Protein AF-A0A1V5Q5S4-F1 (afdb_monomer_lite)

Radius of gyration: 20.97 Å; chains: 1; bounding box: 54×29×40 Å

Structure (mmCIF, N/CA/C/O backbone):
data_AF-A0A1V5Q5S4-F1
#
_entry.id   AF-A0A1V5Q5S4-F1
#
loop_
_atom_site.group_PDB
_atom_site.id
_atom_site.type_symbol
_atom_site.label_atom_id
_atom_site.label_alt_id
_atom_site.label_comp_id
_atom_site.label_asym_id
_atom_site.label_entity_id
_atom_site.label_seq_id
_atom_site.pdbx_PDB_ins_code
_atom_site.Cartn_x
_atom_site.Cartn_y
_atom_site.Cartn_z
_atom_site.occupancy
_atom_site.B_iso_or_equiv
_atom_site.auth_seq_id
_atom_site.auth_comp_id
_atom_site.auth_asym_id
_atom_site.auth_atom_id
_atom_site.pdbx_PDB_model_num
ATOM 1 N N . MET A 1 1 ? -19.681 20.693 10.599 1.00 67.94 1 MET A N 1
ATOM 2 C CA . MET A 1 1 ? -18.621 20.049 11.413 1.00 67.94 1 MET A CA 1
ATOM 3 C C . MET A 1 1 ? -18.588 18.594 10.998 1.00 67.94 1 MET A C 1
ATOM 5 O O . MET A 1 1 ? -19.581 17.911 11.232 1.00 67.94 1 MET A O 1
ATOM 9 N N . LEU A 1 2 ? -17.478 18.155 10.391 1.00 84.31 2 LEU A N 1
ATOM 10 C CA . LEU A 1 2 ? -17.339 16.867 9.692 1.00 84.31 2 LEU A CA 1
ATOM 11 C C . LEU A 1 2 ? -17.927 15.673 10.470 1.00 84.31 2 LEU A C 1
ATOM 13 O O . LEU A 1 2 ? -18.643 14.855 9.912 1.00 84.31 2 LEU A O 1
ATOM 17 N N . LEU A 1 3 ? -17.713 15.636 11.790 1.00 88.62 3 LEU A N 1
ATOM 18 C CA . LEU A 1 3 ? -18.183 14.557 12.667 1.00 88.62 3 LEU A CA 1
ATOM 19 C C . LEU A 1 3 ? -19.717 14.417 12.716 1.00 88.62 3 LEU A C 1
ATOM 21 O O . LEU A 1 3 ? -20.252 13.315 12.692 1.00 88.62 3 LEU A O 1
ATOM 25 N N . ARG A 1 4 ? -20.450 15.537 12.773 1.00 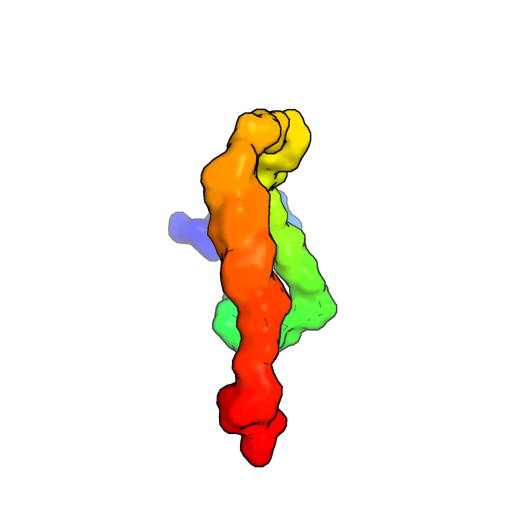89.56 4 ARG A N 1
ATOM 26 C CA . ARG A 1 4 ? -21.923 15.515 12.782 1.00 89.56 4 ARG A CA 1
ATOM 27 C C . ARG A 1 4 ? -22.477 15.157 11.405 1.00 89.56 4 ARG A C 1
ATOM 29 O O . ARG A 1 4 ? -23.504 14.496 11.323 1.00 89.56 4 ARG A O 1
ATOM 36 N N . GLU A 1 5 ? -21.812 15.617 10.351 1.00 91.44 5 GLU A N 1
ATOM 37 C CA . GLU A 1 5 ? -22.183 15.318 8.966 1.00 91.44 5 GLU A CA 1
ATOM 38 C C . GLU A 1 5 ? -22.019 13.821 8.668 1.00 91.44 5 GLU A C 1
ATOM 40 O O . GLU A 1 5 ? -22.951 13.210 8.149 1.00 91.44 5 GLU A O 1
ATOM 45 N N . ASN A 1 6 ? -20.910 13.215 9.101 1.00 86.81 6 ASN A N 1
ATOM 46 C CA . ASN A 1 6 ? -20.675 11.774 8.985 1.00 86.81 6 ASN A CA 1
ATOM 47 C C . ASN A 1 6 ? -21.686 10.954 9.792 1.00 86.81 6 ASN A C 1
ATOM 49 O O . ASN A 1 6 ? -22.307 10.054 9.241 1.00 86.81 6 ASN A O 1
ATOM 53 N N . ALA A 1 7 ? -21.957 11.322 11.051 1.00 90.44 7 ALA A N 1
ATOM 54 C CA . ALA A 1 7 ? -22.944 10.610 11.869 1.00 90.44 7 ALA A CA 1
ATOM 55 C C . ALA A 1 7 ? -24.345 10.584 11.220 1.00 90.44 7 ALA A C 1
ATOM 57 O O . ALA A 1 7 ? -25.045 9.574 11.263 1.00 90.44 7 ALA A O 1
ATOM 58 N N . VAL A 1 8 ? -24.751 11.685 10.572 1.00 91.44 8 VAL A N 1
ATOM 59 C CA . VAL A 1 8 ? -26.017 11.751 9.822 1.00 91.44 8 VAL A CA 1
ATOM 60 C C . VAL A 1 8 ? -25.964 10.896 8.555 1.00 91.44 8 VAL A C 1
ATOM 62 O O . VAL A 1 8 ? -26.919 10.165 8.284 1.00 91.44 8 VAL A O 1
ATOM 65 N N . LYS A 1 9 ? -24.872 10.983 7.785 1.00 89.88 9 LYS A N 1
ATOM 66 C CA . LYS A 1 9 ? -24.661 10.205 6.555 1.00 89.88 9 LYS A CA 1
ATOM 67 C C . LYS A 1 9 ? -24.723 8.700 6.827 1.00 89.88 9 LYS A C 1
ATOM 69 O O . LYS A 1 9 ? -25.426 7.983 6.117 1.00 89.88 9 LYS A O 1
ATOM 74 N N . ASP A 1 10 ? -24.061 8.267 7.892 1.00 86.69 10 ASP A N 1
ATOM 75 C CA . ASP A 1 10 ? -23.879 6.858 8.237 1.00 86.69 10 ASP A CA 1
ATOM 76 C C . ASP A 1 10 ? -24.988 6.340 9.175 1.00 86.69 10 ASP A C 1
ATOM 7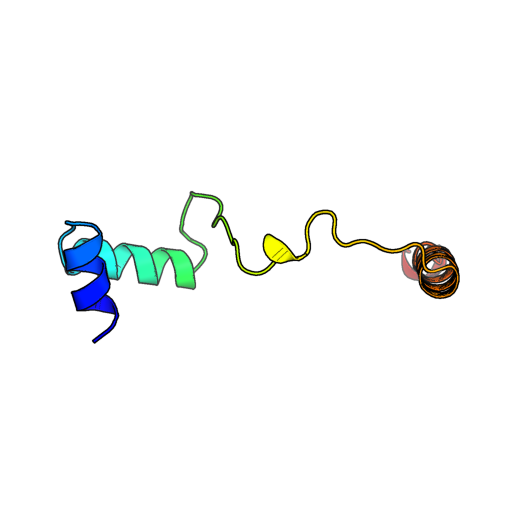8 O O . ASP A 1 10 ? -25.030 5.158 9.505 1.00 86.69 10 ASP A O 1
ATOM 82 N N . ARG A 1 11 ? -25.949 7.205 9.549 1.00 91.38 11 ARG A N 1
ATOM 83 C CA . ARG A 1 11 ? -27.112 6.907 10.414 1.00 91.38 11 ARG A CA 1
ATOM 84 C C . ARG A 1 11 ? -26.738 6.334 11.785 1.00 91.38 11 ARG A C 1
ATOM 86 O O . ARG A 1 11 ? -27.496 5.553 12.361 1.00 91.38 11 ARG A O 1
ATOM 93 N N . VAL A 1 12 ? -25.608 6.774 12.321 1.00 91.00 12 VAL A N 1
ATOM 94 C CA . VAL A 1 12 ? -25.103 6.395 13.644 1.00 91.00 12 VAL A CA 1
ATOM 95 C C . VAL A 1 12 ? -25.259 7.540 14.639 1.00 91.00 12 VAL A C 1
ATOM 97 O O . VAL A 1 12 ? -25.500 8.698 14.283 1.00 91.00 12 VAL A O 1
ATOM 100 N N . SER A 1 13 ? -25.135 7.232 15.928 1.00 95.31 13 SER A N 1
ATOM 101 C CA . SER A 1 13 ? -25.117 8.287 16.943 1.00 95.31 13 SER A CA 1
ATOM 102 C C . SER A 1 13 ? -23.821 9.106 16.868 1.00 95.31 13 SER A C 1
ATOM 104 O O . SER A 1 13 ? -22.772 8.610 16.465 1.00 95.31 13 SER A O 1
ATOM 106 N N . LEU A 1 14 ? -23.858 10.363 17.328 1.00 93.44 14 LEU A N 1
ATOM 107 C CA . LEU A 1 14 ? -22.646 11.190 17.403 1.00 93.44 14 LEU A CA 1
ATOM 108 C C . LEU A 1 14 ? -21.561 10.539 18.279 1.00 93.44 14 LEU A C 1
ATOM 110 O O . LEU A 1 14 ? -20.379 10.659 17.975 1.00 93.44 14 LEU A O 1
ATOM 114 N N . ASN A 1 15 ? -21.956 9.843 19.349 1.00 93.69 15 ASN A N 1
ATOM 115 C CA . ASN A 1 15 ? -21.025 9.151 20.242 1.00 93.69 15 ASN A CA 1
ATOM 116 C C . ASN A 1 15 ? -20.362 7.956 19.549 1.00 93.69 15 ASN A C 1
ATOM 118 O O . ASN A 1 15 ? -19.173 7.726 19.736 1.00 93.69 15 ASN A O 1
ATOM 122 N N . GLU A 1 16 ? -21.116 7.226 18.732 1.00 91.38 16 GLU A N 1
ATOM 123 C CA . GLU A 1 16 ? -20.614 6.097 17.949 1.00 91.38 16 GLU A CA 1
ATOM 124 C C . GLU A 1 16 ? -19.618 6.554 16.879 1.00 91.38 16 GLU A C 1
ATOM 126 O O . GLU A 1 16 ? -18.515 6.017 16.805 1.00 91.38 16 GLU A O 1
ATOM 131 N N . GLU A 1 17 ? -19.928 7.630 16.151 1.00 92.62 17 GLU A N 1
ATOM 132 C CA . GLU A 1 17 ? -18.993 8.233 15.193 1.00 92.62 17 GLU A CA 1
ATOM 133 C C . GLU A 1 17 ? -17.748 8.817 15.892 1.00 92.62 17 GLU A C 1
ATOM 135 O O . GLU A 1 17 ? -16.627 8.692 15.402 1.00 92.62 17 GLU A O 1
ATOM 140 N N . THR A 1 18 ? -17.908 9.387 17.092 1.00 92.75 18 THR A N 1
ATOM 141 C CA . THR A 1 18 ? -16.774 9.860 17.910 1.00 92.75 18 THR A CA 1
ATOM 142 C C . THR A 1 18 ? -15.841 8.710 18.288 1.00 92.75 18 THR A C 1
ATOM 144 O O . THR A 1 18 ? -14.625 8.830 18.139 1.00 92.75 18 THR A O 1
ATOM 147 N N . LEU A 1 19 ? -16.394 7.590 18.764 1.00 91.31 19 LEU A N 1
ATOM 148 C CA . LEU A 1 19 ? -15.612 6.404 19.114 1.00 91.31 19 LEU A CA 1
ATOM 149 C C . LEU A 1 19 ? -14.927 5.810 17.879 1.00 91.31 19 LEU A C 1
ATOM 151 O O . LEU A 1 19 ? -13.742 5.507 17.946 1.00 91.31 19 LEU A O 1
ATOM 155 N N . SER A 1 20 ? -15.630 5.729 16.747 1.00 86.12 20 SER A N 1
ATOM 156 C CA . SER A 1 20 ? -15.089 5.273 15.460 1.00 86.12 20 SER A CA 1
ATOM 157 C C . SER A 1 20 ? -13.862 6.083 15.031 1.00 86.12 20 SER A C 1
ATOM 159 O O . SER A 1 20 ? -12.803 5.513 14.758 1.00 86.12 20 SER A O 1
ATOM 161 N N . VAL A 1 21 ? -13.956 7.416 15.040 1.00 88.50 21 VAL A N 1
ATOM 162 C CA . VAL A 1 21 ? -12.843 8.301 14.660 1.00 88.50 21 VAL A CA 1
ATOM 163 C C . VAL A 1 21 ? -11.663 8.176 15.627 1.00 88.50 21 VAL A C 1
ATOM 165 O O . VAL A 1 21 ? -10.517 8.095 15.181 1.00 88.50 21 VAL A O 1
ATOM 168 N N . LEU A 1 22 ? -11.916 8.113 16.939 1.00 90.50 22 LEU A N 1
ATOM 169 C CA . LEU A 1 22 ? -10.859 7.930 17.940 1.00 90.50 22 LEU A CA 1
ATOM 170 C C . LEU A 1 22 ? -10.170 6.569 17.795 1.00 90.50 22 LEU A C 1
ATOM 172 O O . LEU A 1 22 ? -8.944 6.502 17.797 1.00 90.50 22 LEU A O 1
ATOM 176 N N . SER A 1 23 ? -10.933 5.492 17.613 1.00 87.94 23 SER A N 1
ATOM 177 C CA . SER A 1 23 ? -10.388 4.151 17.399 1.00 87.94 23 SER A CA 1
ATOM 178 C C . SER A 1 23 ? -9.553 4.072 16.123 1.00 87.94 23 SER A C 1
ATOM 180 O O . SER A 1 23 ? -8.468 3.496 16.156 1.00 87.94 23 SER A O 1
ATOM 182 N N . LYS A 1 24 ? -9.999 4.691 15.022 1.00 84.12 24 LYS A N 1
ATOM 183 C CA . LYS A 1 24 ? -9.228 4.781 13.771 1.00 84.12 24 LYS A CA 1
ATOM 184 C C . LYS A 1 24 ? -7.928 5.569 13.959 1.00 84.12 24 LYS A C 1
ATOM 186 O O . LYS A 1 24 ? -6.869 5.085 13.577 1.00 84.12 24 LYS A O 1
ATOM 191 N N . GLY A 1 25 ? -7.984 6.741 14.596 1.00 82.50 25 GLY A N 1
ATOM 192 C CA . GLY A 1 25 ? -6.806 7.584 14.838 1.00 82.50 25 GLY A CA 1
ATOM 193 C C . GLY A 1 25 ? -5.777 6.970 15.795 1.00 82.50 25 GLY A C 1
ATOM 194 O O . GLY A 1 25 ? -4.588 7.252 15.679 1.00 82.50 25 GLY A O 1
ATOM 195 N N . LEU A 1 26 ? -6.220 6.111 16.717 1.00 89.00 26 LEU A N 1
ATOM 196 C CA . LEU A 1 26 ? -5.358 5.383 17.653 1.00 89.00 26 LEU A CA 1
ATOM 197 C C . LEU A 1 26 ? -4.905 4.009 17.127 1.00 89.00 26 LEU A C 1
ATOM 199 O O . LEU A 1 26 ? -4.209 3.294 17.844 1.00 89.00 26 LEU A O 1
ATOM 203 N N . GLY A 1 27 ? -5.310 3.615 15.913 1.00 81.94 27 GLY A N 1
ATOM 204 C CA . GLY A 1 27 ? -5.000 2.294 15.355 1.00 81.94 27 GLY A CA 1
ATOM 205 C C . GLY A 1 27 ? -5.654 1.126 16.109 1.00 81.94 27 GLY A C 1
ATOM 206 O O . GLY A 1 27 ? -5.181 -0.000 16.028 1.00 81.94 27 GLY A O 1
ATOM 207 N N . LEU A 1 28 ? -6.725 1.393 16.863 1.00 84.00 28 LEU A N 1
ATOM 208 C CA . LEU A 1 28 ? -7.493 0.409 17.637 1.00 84.00 28 LEU A CA 1
ATOM 209 C C . LEU A 1 28 ? -8.688 -0.156 16.854 1.00 84.00 28 LEU A C 1
ATOM 211 O O . LEU A 1 28 ? -9.413 -1.012 17.359 1.00 84.00 28 LEU A O 1
ATOM 215 N N . ALA A 1 29 ? -8.942 0.362 15.651 1.00 77.69 29 ALA A N 1
ATOM 216 C CA . ALA A 1 29 ? -9.970 -0.167 14.770 1.00 77.69 29 ALA A CA 1
ATOM 217 C C . ALA A 1 29 ? -9.541 -1.548 14.248 1.00 77.69 29 ALA A C 1
ATOM 219 O O . ALA A 1 29 ? -8.478 -1.694 13.654 1.00 77.69 29 ALA A O 1
ATOM 220 N N . ASN A 1 30 ? -10.383 -2.557 14.483 1.00 66.50 30 ASN A N 1
ATOM 221 C CA . ASN A 1 30 ? -10.119 -3.956 14.123 1.00 66.50 30 ASN A CA 1
ATOM 222 C C . ASN A 1 30 ? -10.405 -4.267 12.640 1.00 66.50 30 ASN A C 1
ATOM 224 O O . ASN A 1 30 ? -10.250 -5.405 12.201 1.00 66.50 30 ASN A O 1
ATOM 228 N N . GLU A 1 31 ? -10.864 -3.271 11.884 1.00 69.38 31 GLU A N 1
ATOM 229 C CA . GLU A 1 31 ? -11.150 -3.378 10.459 1.00 69.38 31 GLU A CA 1
ATOM 230 C C . GLU A 1 31 ? -10.008 -2.749 9.667 1.00 69.38 31 GLU A C 1
ATOM 232 O O . GLU A 1 31 ? -9.539 -1.655 9.989 1.00 69.38 31 GLU A O 1
ATOM 237 N N . ALA A 1 32 ? -9.565 -3.439 8.616 1.00 69.44 32 ALA A N 1
ATOM 238 C CA . ALA A 1 32 ? -8.631 -2.862 7.666 1.00 69.44 32 ALA A CA 1
ATOM 239 C C . ALA A 1 32 ? -9.295 -1.645 7.008 1.00 69.44 32 ALA A C 1
ATOM 241 O O . ALA A 1 32 ? -10.320 -1.776 6.338 1.00 69.44 32 ALA A O 1
ATOM 242 N N . THR A 1 33 ? -8.721 -0.459 7.208 1.00 72.12 33 THR A N 1
ATOM 243 C CA . THR A 1 33 ? -9.161 0.746 6.504 1.00 72.12 33 THR A CA 1
ATOM 244 C C . THR A 1 33 ? -8.964 0.532 5.007 1.00 72.12 33 THR A C 1
ATOM 246 O O . THR A 1 33 ? -7.833 0.395 4.543 1.00 72.12 33 THR A O 1
ATOM 249 N N . VAL A 1 34 ? -10.062 0.497 4.254 1.00 77.62 34 VAL A N 1
ATOM 250 C CA . VAL A 1 34 ? -10.014 0.483 2.790 1.00 77.62 34 VAL A CA 1
ATOM 251 C C . VAL A 1 34 ? -9.836 1.924 2.316 1.00 77.62 34 VAL A C 1
ATOM 253 O O . VAL A 1 34 ? -10.698 2.770 2.559 1.00 77.62 34 VAL A O 1
ATOM 256 N N . CYS A 1 35 ? -8.703 2.208 1.677 1.00 80.75 35 CYS A N 1
ATOM 257 C CA . CYS A 1 35 ? -8.406 3.504 1.071 1.00 80.75 35 CYS A CA 1
ATOM 258 C C . CYS A 1 35 ? -8.594 3.406 -0.445 1.00 80.75 35 CYS A C 1
ATOM 260 O O . CYS A 1 35 ? -8.053 2.491 -1.056 1.00 80.75 35 CYS A O 1
ATOM 262 N N . HIS A 1 36 ? -9.318 4.364 -1.026 1.00 85.94 36 HIS A N 1
ATOM 263 C CA . HIS A 1 36 ? -9.650 4.402 -2.458 1.00 85.94 36 HIS A CA 1
ATOM 264 C C . HIS A 1 36 ? -8.919 5.516 -3.224 1.00 85.94 36 HIS A C 1
ATOM 266 O O . HIS A 1 36 ? -9.130 5.691 -4.420 1.00 85.94 36 HIS A O 1
ATOM 272 N N . ASP A 1 37 ? -8.065 6.286 -2.545 1.00 88.94 37 ASP A N 1
ATOM 273 C CA . ASP A 1 37 ? -7.443 7.502 -3.089 1.00 88.94 37 ASP A CA 1
ATOM 274 C C . ASP A 1 37 ? -6.522 7.249 -4.295 1.00 88.94 37 ASP A C 1
ATOM 276 O O . ASP A 1 37 ? -6.177 8.197 -4.990 1.00 88.94 37 ASP A O 1
ATOM 280 N N . LEU A 1 38 ? -6.109 5.997 -4.527 1.00 92.69 38 LEU A N 1
ATOM 281 C CA . LEU A 1 38 ? -5.234 5.595 -5.636 1.00 92.69 38 LEU A CA 1
ATOM 282 C C . LEU A 1 38 ? -5.916 4.624 -6.614 1.00 92.69 38 LEU A C 1
ATOM 284 O O . LEU A 1 38 ? -5.249 4.069 -7.488 1.00 92.69 38 LEU A O 1
ATOM 288 N N . ASP A 1 39 ? -7.222 4.383 -6.468 1.00 93.12 39 ASP A N 1
ATOM 289 C CA . ASP A 1 39 ? -7.956 3.432 -7.314 1.00 93.12 39 ASP A CA 1
ATOM 290 C C . ASP A 1 39 ? -7.961 3.864 -8.788 1.00 93.12 39 ASP A C 1
ATOM 292 O O . ASP A 1 39 ? -7.993 3.025 -9.687 1.00 93.12 39 ASP A O 1
ATOM 296 N N . ASP A 1 40 ? -7.896 5.169 -9.047 1.00 94.31 40 ASP A N 1
ATOM 297 C CA . ASP A 1 40 ? -7.848 5.752 -10.387 1.00 94.31 40 ASP A CA 1
ATOM 298 C C . ASP A 1 40 ? -6.518 5.508 -11.116 1.00 94.31 40 ASP A C 1
ATOM 300 O O . ASP A 1 40 ? -6.483 5.559 -12.345 1.00 94.31 40 ASP A O 1
ATOM 304 N N . LEU A 1 41 ? -5.445 5.192 -10.385 1.00 94.81 41 LEU A N 1
ATOM 305 C CA . LEU A 1 41 ? -4.146 4.812 -10.949 1.00 94.81 41 LEU A CA 1
ATOM 306 C C . LEU A 1 41 ? -4.083 3.324 -11.333 1.00 94.81 41 LEU A C 1
ATOM 308 O O . LEU A 1 41 ? -3.163 2.883 -12.030 1.00 94.81 41 LEU A O 1
ATOM 312 N N . ALA A 1 42 ? -5.040 2.510 -10.881 1.00 93.56 42 ALA A N 1
ATOM 313 C CA . ALA A 1 42 ? -5.052 1.089 -11.193 1.00 93.56 42 ALA A CA 1
ATOM 314 C C . ALA A 1 42 ? -5.267 0.865 -12.700 1.00 93.56 42 ALA A C 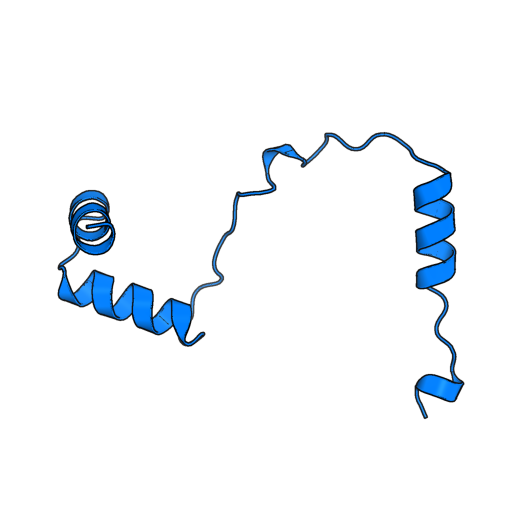1
ATOM 316 O O . ALA A 1 42 ? -6.256 1.294 -13.290 1.00 93.56 42 ALA A O 1
ATOM 317 N N . GLY A 1 43 ? -4.334 0.156 -13.340 1.00 95.38 43 GLY A N 1
ATOM 318 C CA . GLY A 1 43 ? -4.397 -0.129 -14.777 1.00 95.38 43 GLY A CA 1
ATOM 319 C C . GLY A 1 43 ? -3.966 1.028 -15.683 1.00 95.38 43 GLY A C 1
ATOM 320 O O . GLY A 1 43 ? -3.994 0.868 -16.900 1.00 95.38 43 GLY A O 1
ATOM 321 N N . THR A 1 44 ? -3.514 2.157 -15.127 1.00 96.56 44 THR A N 1
ATOM 322 C CA . THR A 1 44 ? -2.957 3.275 -15.909 1.00 96.56 44 THR A CA 1
ATOM 323 C C . THR A 1 44 ? -1.447 3.159 -16.121 1.00 96.56 44 THR A C 1
ATOM 325 O O . THR A 1 44 ? -0.816 4.120 -16.560 1.00 96.56 44 THR A O 1
ATOM 328 N N . TRP A 1 45 ? -0.848 2.015 -15.775 1.00 95.19 45 TRP A N 1
ATOM 329 C CA . TRP A 1 45 ? 0.587 1.801 -15.923 1.00 95.19 45 TRP A CA 1
ATOM 330 C C . TRP A 1 45 ? 1.002 1.871 -17.391 1.00 95.19 45 TRP A C 1
ATOM 332 O O . TRP A 1 45 ? 0.367 1.279 -18.266 1.00 95.19 45 TRP A O 1
ATOM 342 N N . VAL A 1 46 ? 2.101 2.573 -17.639 1.00 96.50 46 VAL A N 1
ATOM 343 C CA . VAL A 1 46 ? 2.781 2.609 -18.929 1.00 96.50 46 VAL A CA 1
ATOM 344 C C . VAL A 1 46 ? 4.187 2.092 -18.694 1.00 96.50 46 VAL A C 1
ATOM 346 O O . VAL A 1 46 ? 4.827 2.492 -17.726 1.00 96.50 46 VAL A O 1
ATOM 349 N N . GLU A 1 47 ? 4.649 1.210 -19.578 1.00 96.50 47 GLU A N 1
ATOM 350 C CA . GLU A 1 47 ? 5.998 0.649 -19.508 1.00 96.50 47 GLU A CA 1
ATOM 351 C C . GLU A 1 47 ? 7.052 1.763 -19.426 1.00 96.50 47 GLU A C 1
ATOM 353 O O . GLU A 1 47 ? 7.136 2.619 -20.313 1.00 96.50 47 GLU A O 1
ATOM 358 N N . ASP A 1 48 ? 7.855 1.727 -18.363 1.00 96.94 48 ASP A N 1
ATOM 359 C CA . ASP A 1 48 ? 8.908 2.698 -18.070 1.00 96.94 48 ASP A CA 1
ATOM 360 C C . ASP A 1 48 ? 10.222 1.961 -17.739 1.00 96.94 48 ASP A C 1
ATOM 362 O O . ASP A 1 48 ? 10.438 1.533 -16.600 1.00 96.94 48 ASP A O 1
ATOM 366 N N . PRO A 1 49 ? 11.138 1.832 -18.719 1.00 9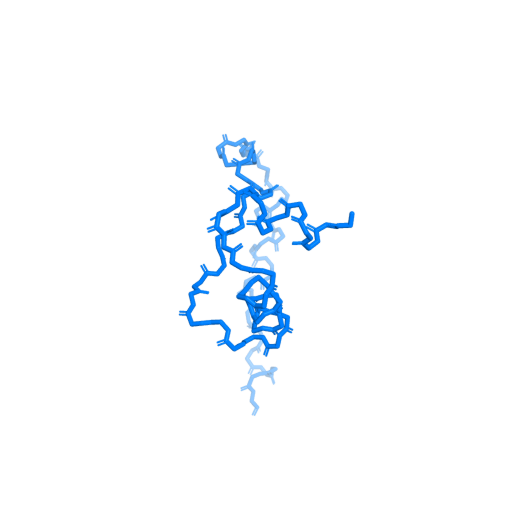6.94 49 PRO A N 1
ATOM 367 C CA . PRO A 1 49 ? 12.411 1.145 -18.521 1.00 96.94 49 PRO A CA 1
ATOM 368 C C . PRO A 1 49 ? 13.312 1.772 -17.449 1.00 96.94 49 PRO A C 1
ATOM 370 O O . PRO A 1 49 ? 14.156 1.078 -16.881 1.00 96.94 49 PRO A O 1
ATOM 373 N N . GLU A 1 50 ? 13.189 3.073 -17.175 1.00 97.31 50 GLU A N 1
ATOM 374 C CA . GLU A 1 50 ? 13.999 3.721 -16.139 1.00 97.31 50 GLU A CA 1
ATOM 375 C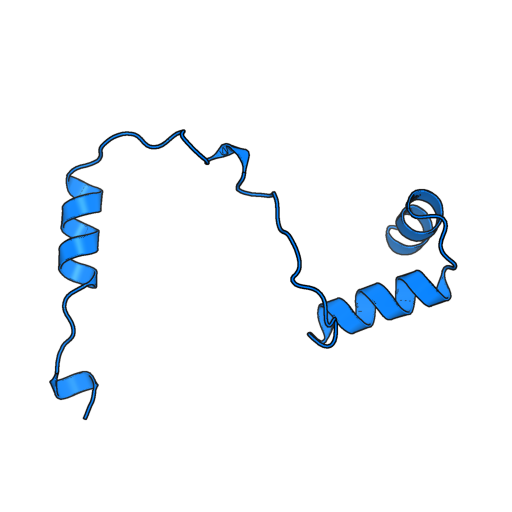 C . GLU A 1 50 ? 13.461 3.390 -14.744 1.00 97.31 50 GLU A C 1
ATOM 377 O O . GLU A 1 50 ? 14.251 3.148 -13.826 1.00 97.31 50 GLU A O 1
ATOM 382 N N . PHE A 1 51 ? 12.137 3.271 -14.600 1.00 95.69 51 PHE A N 1
ATOM 383 C CA . PHE A 1 51 ? 11.527 2.732 -13.386 1.00 95.69 51 PHE A CA 1
ATOM 384 C C . PHE A 1 51 ? 11.991 1.295 -13.118 1.00 95.69 51 PHE A C 1
ATOM 386 O O . PHE A 1 51 ? 12.427 0.989 -12.006 1.00 95.69 51 PHE A O 1
ATOM 393 N N . ASP A 1 52 ? 11.987 0.430 -14.136 1.00 95.88 52 ASP A N 1
ATOM 394 C CA . ASP A 1 52 ? 12.436 -0.962 -13.996 1.00 95.88 52 ASP A CA 1
ATOM 395 C C . ASP A 1 52 ? 13.889 -1.058 -13.521 1.00 95.88 52 ASP A C 1
ATOM 397 O O . ASP A 1 52 ? 14.220 -1.845 -12.628 1.00 95.88 52 ASP A O 1
ATOM 401 N N . ARG A 1 53 ? 14.771 -0.224 -14.082 1.00 96.44 53 ARG A N 1
ATOM 402 C CA . ARG A 1 53 ? 16.175 -0.146 -13.657 1.00 96.44 53 ARG A CA 1
ATOM 403 C C . ARG A 1 53 ? 16.299 0.308 -12.203 1.00 96.44 53 ARG A C 1
ATOM 405 O O . ARG A 1 53 ? 17.057 -0.298 -11.447 1.00 96.44 53 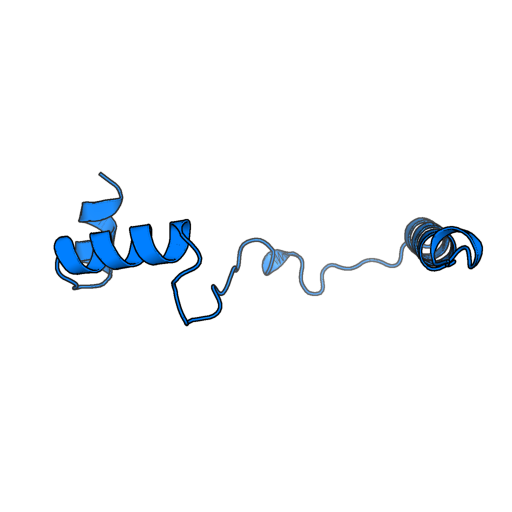ARG A O 1
ATOM 412 N N . ALA A 1 54 ? 15.534 1.321 -11.796 1.00 95.88 54 ALA A N 1
ATOM 413 C CA . ALA A 1 54 ? 15.533 1.811 -10.420 1.00 95.88 54 ALA A CA 1
ATOM 414 C C . ALA A 1 54 ? 15.047 0.741 -9.423 1.00 95.88 54 ALA A C 1
ATOM 416 O O . ALA A 1 54 ? 15.659 0.551 -8.370 1.00 95.88 54 ALA A O 1
ATOM 417 N N . ILE A 1 55 ? 13.993 -0.007 -9.767 1.00 95.81 55 ILE A N 1
ATOM 418 C CA . ILE A 1 55 ? 13.482 -1.110 -8.942 1.00 95.81 55 ILE A CA 1
ATOM 419 C C . ILE A 1 55 ? 14.500 -2.248 -8.824 1.00 95.81 55 ILE A C 1
ATOM 421 O O . ILE A 1 55 ? 14.678 -2.796 -7.731 1.00 95.81 55 ILE A O 1
ATOM 425 N N . GLN A 1 56 ? 15.196 -2.598 -9.909 1.00 95.38 56 GLN A N 1
ATOM 426 C CA . GLN A 1 56 ? 16.259 -3.608 -9.872 1.00 95.38 56 GLN A CA 1
ATOM 427 C C . GLN A 1 56 ? 17.407 -3.208 -8.945 1.00 95.38 56 GLN A C 1
ATOM 429 O O . GLN A 1 56 ? 17.923 -4.055 -8.216 1.00 95.38 56 GLN A O 1
ATOM 434 N N . ASP A 1 57 ? 17.798 -1.934 -8.949 1.00 92.88 57 ASP A N 1
ATOM 435 C CA . ASP A 1 57 ? 18.830 -1.433 -8.045 1.00 92.88 57 ASP A CA 1
ATOM 436 C C . ASP A 1 57 ? 18.355 -1.425 -6.587 1.00 92.88 57 ASP A C 1
ATOM 438 O O . ASP A 1 57 ? 19.083 -1.899 -5.715 1.00 92.88 57 ASP A O 1
ATOM 442 N N . MET A 1 58 ? 17.120 -0.985 -6.321 1.00 90.19 58 MET A N 1
ATOM 443 C CA . MET A 1 58 ? 16.527 -0.979 -4.976 1.00 90.19 58 MET A CA 1
ATOM 444 C C . MET A 1 58 ? 16.337 -2.389 -4.394 1.00 90.19 58 MET A C 1
ATOM 446 O O . MET A 1 58 ? 16.422 -2.577 -3.184 1.00 90.19 58 MET A O 1
ATOM 450 N N . SER A 1 59 ? 16.093 -3.392 -5.240 1.00 91.00 59 SER A N 1
ATOM 451 C CA . SER A 1 59 ? 15.876 -4.781 -4.806 1.00 91.00 59 SER A CA 1
ATOM 452 C C . SER A 1 59 ? 17.163 -5.494 -4.371 1.00 91.00 59 SER A C 1
ATOM 454 O O . SER A 1 59 ? 17.109 -6.620 -3.870 1.00 91.00 59 SER A O 1
ATOM 456 N N . LYS A 1 60 ? 18.334 -4.874 -4.561 1.00 91.56 60 LYS A N 1
ATOM 457 C CA . LYS A 1 60 ? 19.613 -5.419 -4.101 1.00 91.56 60 LYS A CA 1
ATOM 458 C C . LYS A 1 60 ? 19.717 -5.246 -2.588 1.00 91.56 60 LYS A C 1
ATOM 460 O O . LYS A 1 60 ? 19.805 -4.133 -2.081 1.00 91.56 60 LYS A O 1
ATOM 465 N N . VAL A 1 61 ? 19.750 -6.362 -1.869 1.00 85.00 61 VAL A N 1
ATOM 466 C CA . VAL A 1 61 ? 20.036 -6.372 -0.431 1.00 85.00 61 VAL A CA 1
ATOM 467 C C . VAL A 1 61 ? 21.548 -6.385 -0.234 1.00 85.00 61 VAL A C 1
ATOM 469 O O . VAL A 1 61 ? 22.227 -7.243 -0.798 1.00 85.00 61 VAL A O 1
ATOM 472 N N . ASP A 1 62 ? 22.066 -5.463 0.577 1.00 86.25 62 ASP A N 1
ATOM 473 C CA . ASP A 1 62 ? 23.431 -5.541 1.099 1.00 86.25 62 ASP A CA 1
ATOM 474 C C . ASP A 1 62 ? 23.449 -6.497 2.306 1.00 86.25 62 ASP A C 1
ATOM 476 O O . ASP A 1 62 ? 22.863 -6.175 3.345 1.00 86.25 62 ASP A O 1
ATOM 480 N N . PRO A 1 63 ? 24.104 -7.667 2.206 1.00 84.44 63 PRO A N 1
ATOM 481 C CA . PRO A 1 63 ? 24.147 -8.632 3.299 1.00 84.44 63 PRO A CA 1
ATOM 482 C C . PRO A 1 63 ? 24.830 -8.100 4.564 1.00 84.44 63 PRO A C 1
ATOM 484 O O . PRO A 1 63 ? 24.549 -8.600 5.651 1.00 84.44 63 PRO A O 1
ATOM 487 N N . GLU A 1 64 ? 25.718 -7.108 4.454 1.00 88.06 64 GLU A N 1
ATOM 488 C CA . GLU A 1 64 ? 26.401 -6.530 5.614 1.00 88.06 64 GLU A CA 1
ATOM 489 C C . GLU A 1 64 ? 25.509 -5.549 6.394 1.00 88.06 64 GLU A C 1
ATOM 491 O O . GLU A 1 64 ? 25.734 -5.359 7.586 1.00 88.06 64 GLU A O 1
ATOM 496 N N . LEU A 1 65 ? 24.461 -4.983 5.777 1.00 83.12 65 LEU A N 1
ATOM 497 C CA . LEU A 1 65 ? 23.460 -4.150 6.468 1.00 83.12 65 LEU A CA 1
ATOM 498 C C . LEU A 1 65 ? 22.451 -4.969 7.294 1.00 83.12 65 LEU A C 1
ATOM 500 O O . LEU A 1 65 ? 21.675 -4.389 8.052 1.00 83.12 65 LEU A O 1
ATOM 504 N N . TRP A 1 66 ? 22.423 -6.293 7.126 1.00 79.31 66 TRP A N 1
ATOM 505 C CA . TRP A 1 66 ? 21.472 -7.212 7.772 1.00 79.31 66 TRP A CA 1
ATOM 506 C C . TRP A 1 66 ? 22.116 -8.147 8.815 1.00 79.31 66 TRP A C 1
ATOM 508 O O . TRP A 1 66 ? 21.459 -9.077 9.288 1.00 79.31 66 TRP A O 1
ATOM 518 N N . LYS A 1 67 ? 23.382 -7.915 9.178 1.00 68.50 67 LYS A N 1
ATOM 519 C CA . LYS A 1 67 ? 24.055 -8.557 10.321 1.00 68.50 67 LYS A CA 1
ATOM 520 C C . LYS A 1 67 ? 23.866 -7.745 11.597 1.00 68.50 67 LYS A C 1
ATOM 522 O O . LYS A 1 67 ? 23.760 -8.390 12.664 1.00 68.50 67 LYS A O 1
#

Sequence (67 aa):
MLLRENAVKDRVSLNEETLSVLSKGLGLANEATVCHDLDDLAGTWVEDPEFDRAIQDMSKVDPELWK

Secondary structure (DSSP, 8-state):
-HHHHHHHHTT--HHHHHHHHHHHHTT--SS-----TTGGGTT-----HHHHHHHHHHT---GGGG-

Foldseek 3Di:
DVLVVVCVVVVHDSVVSVVVVVCVVVVVDPDDDDDCPCVVVVPVDDDDVVVVVVVVVVPDDDVVVVD

pLDDT: mean 88.33, std 7.82, range [66.5, 97.31]